Protein AF-A0A367YWZ3-F1 (afdb_monomer)

Foldseek 3Di:
DDWDWADEQFWIKTFDPVQQPPPCLQCVQCVVQAQPVDVVRGHNPVCVDPVSVVSNQVSQVPRPRNRMDIGGD

InterPro domains:
  IPR010693 Divergent 4Fe-4S mono-cluster [PF06902] (6-73)

Mean predicted aligned error: 2.37 Å

Solvent-accessibl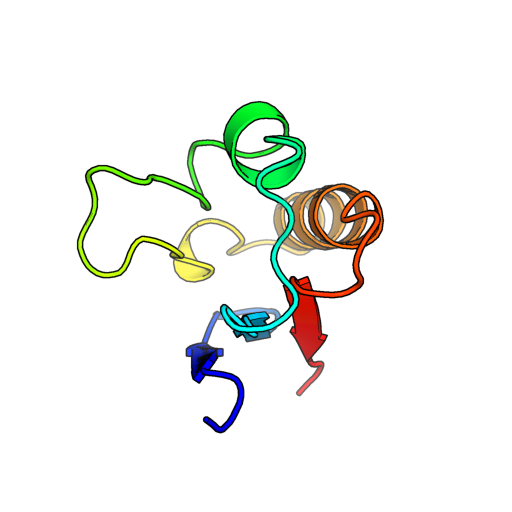e surface area (backbone atoms only — not comparable to full-atom values): 4182 Å² total; per-residue (Å²): 131,82,62,46,76,35,78,31,81,72,41,28,41,34,38,29,75,91,52,50,78,78,82,52,45,46,46,72,62,40,46,84,33,32,30,90,89,46,89,70,36,62,38,40,58,71,25,65,42,72,72,45,37,50,52,50,50,59,27,35,71,58,40,90,60,60,21,39,43,83,41,81,126

Secondary structure (DSSP, 8-state):
-PPEEE--SS-EEEE-SSS-----HHHHH-TTTB-TTSSSSB-GGG--SHHHHHHHHHHHTT-TTS-EEEE--

Sequence (73 aa):
MAAKVYTGPVLDVSFDGEVCRHAAECVRGMPEVFDVAARPWIDPNVAATEASAQQLRDVVGRCPSGALQIVEH

Radius of gyration: 10.95 Å; Cα contacts (8 Å, |Δi|>4): 125; chains: 1; bounding box: 26×26×24 Å

pLDDT: mean 96.24, std 5.43, range [61.16, 98.56]

Structure (mmCIF, N/CA/C/O backbone):
data_AF-A0A367YWZ3-F1
#
_entry.id   AF-A0A367YWZ3-F1
#
loop_
_atom_site.group_PDB
_atom_site.id
_atom_site.type_symbol
_atom_site.label_atom_id
_atom_site.label_alt_id
_atom_site.label_comp_id
_atom_site.label_asym_id
_atom_site.label_entity_id
_atom_site.label_seq_id
_atom_site.pdbx_PDB_ins_code
_atom_site.Cartn_x
_atom_site.Cartn_y
_atom_site.Cartn_z
_atom_site.occupancy
_atom_site.B_iso_or_equiv
_atom_site.auth_seq_id
_atom_site.auth_comp_id
_atom_site.auth_asym_id
_atom_site.auth_atom_id
_atom_site.pdbx_PDB_model_num
ATOM 1 N N . MET A 1 1 ? 6.849 -18.538 -5.029 1.00 61.16 1 MET A N 1
ATOM 2 C CA . MET A 1 1 ? 6.743 -18.166 -3.599 1.00 61.16 1 MET A CA 1
ATOM 3 C C . MET A 1 1 ? 5.323 -17.682 -3.356 1.00 61.16 1 MET A C 1
ATOM 5 O O . MET A 1 1 ? 4.747 -17.096 -4.253 1.00 61.16 1 MET A O 1
ATOM 9 N N . ALA A 1 2 ? 4.720 -17.956 -2.198 1.00 78.88 2 ALA A N 1
ATOM 10 C CA . ALA A 1 2 ? 3.361 -17.474 -1.933 1.00 78.88 2 ALA A CA 1
ATOM 11 C C . ALA A 1 2 ? 3.362 -15.958 -1.668 1.00 78.88 2 ALA A C 1
ATOM 13 O O . ALA A 1 2 ? 4.295 -15.448 -1.041 1.00 78.88 2 ALA A O 1
ATOM 14 N N . ALA A 1 3 ? 2.318 -15.259 -2.120 1.00 91.88 3 ALA A N 1
ATOM 15 C CA . ALA A 1 3 ? 2.102 -13.852 -1.800 1.00 91.88 3 ALA A CA 1
ATOM 16 C C . ALA A 1 3 ? 2.102 -13.638 -0.276 1.00 91.88 3 ALA A C 1
ATOM 18 O O . ALA A 1 3 ? 1.532 -14.431 0.478 1.00 91.88 3 ALA A O 1
ATOM 19 N N . LYS A 1 4 ? 2.746 -12.563 0.187 1.00 96.44 4 LYS A N 1
ATOM 20 C CA . LYS A 1 4 ? 2.776 -12.185 1.602 1.00 96.44 4 LYS A CA 1
ATOM 21 C C . LYS A 1 4 ? 1.621 -11.243 1.912 1.00 96.44 4 LYS A C 1
ATOM 23 O O . LYS A 1 4 ? 1.451 -10.250 1.214 1.00 96.44 4 LYS A O 1
ATOM 28 N N . VAL A 1 5 ? 0.881 -11.524 2.980 1.00 97.38 5 VAL A N 1
ATOM 29 C CA . VAL A 1 5 ? -0.199 -10.661 3.475 1.00 97.38 5 VAL A CA 1
ATOM 30 C C . VAL A 1 5 ? 0.321 -9.769 4.601 1.00 97.38 5 VAL A C 1
ATOM 32 O O . VAL A 1 5 ? 1.094 -10.210 5.456 1.00 97.38 5 VAL A O 1
ATOM 35 N N . TYR A 1 6 ? -0.089 -8.508 4.564 1.00 97.56 6 TYR A N 1
ATOM 36 C CA . TYR A 1 6 ? 0.164 -7.485 5.563 1.00 97.56 6 TYR A CA 1
ATOM 37 C C . TYR A 1 6 ? -1.185 -7.038 6.101 1.00 97.56 6 TYR A C 1
ATOM 39 O O . TYR A 1 6 ? -2.026 -6.580 5.326 1.00 97.56 6 TYR A O 1
ATOM 47 N N . THR A 1 7 ? -1.381 -7.201 7.407 1.00 97.50 7 THR A N 1
ATOM 48 C CA . THR A 1 7 ? -2.678 -6.954 8.029 1.00 97.50 7 THR A CA 1
ATOM 49 C C . THR A 1 7 ? -2.810 -5.515 8.493 1.00 97.50 7 THR A C 1
ATOM 51 O O . THR A 1 7 ? -1.884 -4.976 9.107 1.00 97.50 7 THR A O 1
ATOM 54 N N . GLY A 1 8 ? -3.953 -4.911 8.183 1.00 96.75 8 GLY A N 1
ATOM 55 C CA . GLY A 1 8 ? -4.320 -3.569 8.613 1.00 96.75 8 GLY A CA 1
ATOM 56 C C . GLY A 1 8 ? -5.575 -3.557 9.488 1.00 96.75 8 GLY A C 1
ATOM 57 O O . GLY A 1 8 ? -6.209 -4.585 9.706 1.00 96.75 8 GLY A O 1
ATOM 58 N N . PRO A 1 9 ? -5.944 -2.385 10.022 1.00 96.44 9 PRO A N 1
ATOM 59 C CA . PRO A 1 9 ? -7.143 -2.219 10.844 1.00 96.44 9 PRO A CA 1
ATOM 60 C C . PRO A 1 9 ? -8.449 -2.207 10.035 1.00 96.44 9 PRO A C 1
ATOM 62 O O . PRO A 1 9 ? -9.495 -2.528 10.590 1.00 96.44 9 PRO A O 1
ATOM 65 N N . VAL A 1 10 ? -8.398 -1.796 8.762 1.00 96.94 10 VAL A N 1
ATOM 66 C CA . VAL A 1 10 ? -9.574 -1.675 7.877 1.00 96.94 10 VAL A CA 1
ATOM 67 C C . VAL A 1 10 ? -9.538 -2.708 6.750 1.00 96.94 10 VAL A C 1
ATOM 69 O O . VAL A 1 10 ? -10.571 -3.258 6.380 1.00 96.94 10 VAL A O 1
ATOM 72 N N . LEU A 1 11 ? -8.355 -2.940 6.181 1.00 96.88 11 LEU A N 1
ATOM 73 C CA . LEU A 1 11 ? -8.135 -3.874 5.084 1.00 96.88 11 LEU A CA 1
ATOM 74 C C . LEU A 1 11 ? -6.715 -4.431 5.126 1.00 96.88 11 LEU A C 1
ATOM 76 O O . LEU A 1 11 ? -5.803 -3.811 5.686 1.00 96.88 11 LEU A O 1
ATOM 80 N N . ASP A 1 12 ? -6.533 -5.556 4.449 1.00 97.81 12 ASP A N 1
ATOM 81 C CA . ASP A 1 12 ? -5.254 -6.222 4.287 1.00 97.81 12 ASP A CA 1
ATOM 82 C C . ASP A 1 12 ? -4.669 -5.940 2.897 1.00 97.81 12 ASP A C 1
ATOM 84 O O . ASP A 1 12 ? -5.374 -5.729 1.905 1.00 97.81 12 ASP A O 1
ATOM 88 N N . VAL A 1 13 ? -3.340 -5.963 2.806 1.00 98.06 13 VAL A N 1
ATOM 89 C CA . VAL A 1 13 ? -2.611 -5.836 1.539 1.00 98.06 13 VAL A CA 1
ATOM 90 C C . VAL A 1 13 ? -1.816 -7.106 1.307 1.00 98.06 13 VAL A C 1
ATOM 92 O O . VAL A 1 13 ? -0.973 -7.482 2.119 1.00 98.06 13 VAL A O 1
ATOM 95 N N . SER A 1 14 ? -2.044 -7.761 0.173 1.00 97.94 14 SER A N 1
ATOM 96 C CA . SER A 1 14 ? -1.192 -8.856 -0.284 1.00 97.94 14 SER A CA 1
ATOM 97 C C . SER A 1 14 ? -0.154 -8.356 -1.283 1.00 97.94 14 SER A C 1
ATOM 99 O O . SER A 1 14 ? -0.424 -7.460 -2.086 1.00 97.94 14 SER A O 1
ATOM 101 N N . PHE A 1 15 ? 1.042 -8.936 -1.220 1.00 98.19 15 PHE A N 1
ATOM 102 C CA . PHE A 1 15 ? 2.144 -8.643 -2.121 1.00 98.19 15 PHE A CA 1
ATOM 103 C C . PHE A 1 15 ? 2.794 -9.915 -2.662 1.00 98.19 15 PHE A C 1
ATOM 105 O O . PHE A 1 15 ? 3.324 -10.727 -1.898 1.00 98.19 15 PHE A O 1
ATOM 112 N N . ASP A 1 16 ? 2.820 -10.040 -3.984 1.00 97.81 16 ASP A N 1
ATOM 113 C CA . ASP A 1 16 ? 3.573 -11.051 -4.715 1.00 97.81 16 ASP A CA 1
ATOM 114 C C . ASP A 1 16 ? 4.799 -10.419 -5.396 1.00 97.81 16 ASP A C 1
ATOM 116 O O . ASP A 1 16 ? 4.711 -9.695 -6.393 1.00 97.81 16 ASP A O 1
ATOM 120 N N . GLY A 1 17 ? 5.976 -10.705 -4.835 1.00 96.06 17 GLY A N 1
ATOM 121 C CA . GLY A 1 17 ? 7.249 -10.221 -5.359 1.00 96.06 17 GLY A CA 1
ATOM 122 C C . GLY A 1 17 ? 7.678 -10.871 -6.676 1.00 96.06 17 GLY A C 1
ATOM 123 O O . GLY A 1 17 ? 8.484 -10.271 -7.383 1.00 96.06 17 GLY A O 1
ATOM 124 N N . GLU A 1 18 ? 7.152 -12.047 -7.036 1.00 96.31 18 GLU A N 1
ATOM 125 C CA . GLU A 1 18 ? 7.529 -12.753 -8.270 1.00 96.31 18 GLU A CA 1
ATOM 126 C C . GLU A 1 18 ? 6.941 -12.083 -9.515 1.00 96.31 18 GLU A C 1
ATOM 128 O O . GLU A 1 18 ? 7.549 -12.119 -10.584 1.00 96.31 18 GLU A O 1
ATOM 133 N N . VAL A 1 19 ? 5.795 -11.413 -9.371 1.00 96.56 19 VAL A N 1
ATOM 134 C CA . VAL A 1 19 ? 5.127 -10.692 -10.467 1.00 96.56 19 VAL A CA 1
ATOM 135 C C . VAL A 1 19 ? 5.311 -9.174 -10.382 1.00 96.56 19 VAL A C 1
ATOM 137 O O . VAL A 1 19 ? 4.836 -8.433 -11.243 1.00 96.56 19 VAL A O 1
ATOM 140 N N . CYS A 1 20 ? 6.008 -8.655 -9.367 1.00 97.19 20 CYS A N 1
ATOM 141 C CA . CYS A 1 20 ? 6.266 -7.222 -9.239 1.00 97.19 20 CYS A CA 1
ATOM 142 C C . CYS A 1 20 ? 7.226 -6.714 -10.329 1.00 97.19 20 CYS A C 1
ATOM 144 O O . CYS A 1 20 ? 8.384 -7.116 -10.406 1.00 97.19 20 CYS A O 1
ATOM 146 N N . ARG A 1 21 ? 6.769 -5.747 -11.138 1.00 97.56 21 ARG A N 1
ATOM 147 C CA . ARG A 1 21 ? 7.578 -5.102 -12.195 1.00 97.56 21 ARG A CA 1
ATOM 148 C C . ARG A 1 21 ? 8.207 -3.760 -11.801 1.00 97.56 21 ARG A C 1
ATOM 150 O O . ARG A 1 21 ? 8.652 -3.025 -12.675 1.00 97.56 21 ARG A O 1
ATOM 157 N N . HIS A 1 22 ? 8.190 -3.409 -10.512 1.00 97.06 22 HIS A N 1
ATOM 158 C CA . HIS A 1 22 ? 8.779 -2.175 -9.967 1.00 97.06 22 HIS A CA 1
ATOM 159 C C . HIS A 1 22 ? 8.335 -0.876 -10.675 1.00 97.06 22 HIS A C 1
ATOM 161 O O . HIS A 1 22 ? 9.134 0.026 -10.912 1.00 97.06 22 HIS A O 1
ATOM 167 N N . ALA A 1 23 ? 7.037 -0.747 -10.982 1.00 97.88 23 ALA A N 1
ATOM 168 C CA . ALA A 1 23 ? 6.478 0.446 -11.637 1.00 97.88 23 ALA A CA 1
ATOM 169 C C . ALA A 1 23 ? 6.476 1.713 -10.752 1.00 97.88 23 ALA A C 1
ATOM 171 O O . ALA A 1 23 ? 6.233 2.805 -11.251 1.00 97.88 23 ALA A O 1
ATOM 172 N N . ALA A 1 24 ? 6.749 1.563 -9.452 1.00 97.69 24 ALA A N 1
ATOM 173 C CA . ALA A 1 24 ? 6.773 2.623 -8.443 1.00 97.69 24 ALA A CA 1
ATOM 174 C C . ALA A 1 24 ? 5.432 3.339 -8.171 1.00 97.69 24 ALA A C 1
ATOM 176 O O . ALA A 1 24 ? 5.411 4.296 -7.402 1.00 97.69 24 ALA A O 1
ATOM 177 N N . GLU A 1 25 ? 4.314 2.854 -8.719 1.00 98.44 25 GLU A N 1
ATOM 178 C CA . GLU A 1 25 ? 2.975 3.406 -8.448 1.00 98.44 25 GLU A CA 1
ATOM 179 C C . GLU A 1 25 ? 2.615 3.363 -6.956 1.00 98.44 25 GLU A C 1
ATOM 181 O O . GLU A 1 25 ? 2.078 4.330 -6.426 1.00 98.44 25 GLU A O 1
ATOM 186 N N . CYS A 1 26 ? 2.975 2.283 -6.254 1.00 98.31 26 CYS A N 1
ATOM 187 C CA . CYS A 1 26 ? 2.704 2.129 -4.824 1.00 98.31 26 CYS A CA 1
ATOM 188 C C . CYS A 1 26 ? 3.481 3.135 -3.962 1.00 98.31 26 CYS A C 1
ATOM 190 O O . CYS A 1 26 ? 2.880 3.931 -3.246 1.00 98.31 26 CYS A O 1
ATOM 192 N N . VAL A 1 27 ? 4.811 3.154 -4.091 1.00 98.12 27 VAL A N 1
ATOM 193 C CA . VAL A 1 27 ? 5.697 4.029 -3.302 1.00 98.12 27 VAL A CA 1
ATOM 194 C C . VAL A 1 27 ? 5.489 5.514 -3.603 1.00 98.12 27 VAL A C 1
ATOM 196 O O . VAL A 1 27 ? 5.723 6.350 -2.743 1.00 98.12 27 VAL A O 1
ATOM 199 N N . ARG A 1 28 ? 5.044 5.870 -4.816 1.00 98.25 28 ARG A N 1
ATOM 200 C CA . ARG A 1 28 ? 4.704 7.260 -5.167 1.00 98.25 28 ARG A CA 1
ATOM 201 C C . ARG A 1 28 ? 3.294 7.644 -4.735 1.00 98.25 28 ARG A C 1
ATOM 203 O O . ARG A 1 28 ? 3.060 8.809 -4.439 1.00 98.25 28 ARG A O 1
ATOM 210 N N . GLY A 1 29 ? 2.362 6.694 -4.765 1.00 98.06 29 GLY A N 1
ATOM 211 C CA . GLY A 1 29 ? 0.955 6.937 -4.473 1.00 98.06 29 GLY A CA 1
ATOM 212 C C . GLY A 1 29 ? 0.655 7.054 -2.983 1.00 98.06 29 GLY A C 1
ATOM 213 O O . GLY A 1 29 ? -0.214 7.836 -2.616 1.00 98.06 29 GLY A O 1
ATOM 214 N N . MET A 1 30 ? 1.357 6.290 -2.142 1.00 98.38 30 MET A N 1
ATOM 215 C CA . MET A 1 30 ? 1.170 6.303 -0.688 1.00 98.38 30 MET A CA 1
ATOM 216 C C . MET A 1 30 ? 2.475 5.908 0.032 1.00 98.38 30 MET 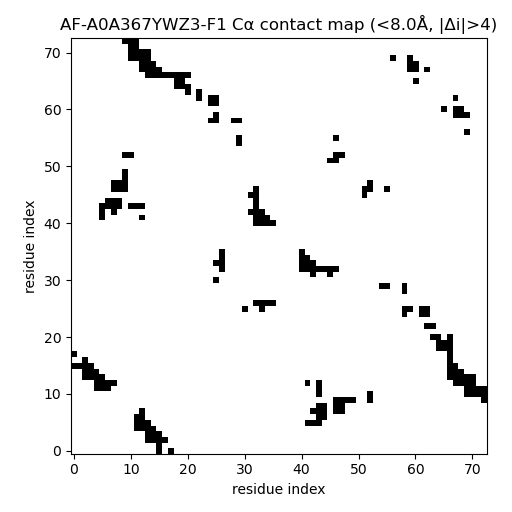A C 1
ATOM 218 O O . MET A 1 30 ? 2.571 4.798 0.564 1.00 98.38 30 MET A O 1
ATOM 222 N N . PRO A 1 31 ? 3.514 6.769 0.012 1.00 98.12 31 PRO A N 1
ATOM 223 C CA . PRO A 1 31 ? 4.819 6.471 0.612 1.00 98.12 31 PRO A CA 1
ATOM 224 C C . PRO A 1 31 ? 4.740 6.193 2.116 1.00 98.12 31 PRO A C 1
ATOM 226 O O . PRO A 1 31 ? 5.590 5.487 2.644 1.00 98.12 31 PRO A O 1
ATOM 229 N N . GLU A 1 32 ? 3.716 6.705 2.803 1.00 97.88 32 GLU A N 1
ATOM 230 C CA . GLU A 1 32 ? 3.482 6.397 4.211 1.00 97.88 32 GLU A CA 1
ATOM 231 C C . GLU A 1 32 ? 3.103 4.926 4.468 1.00 97.88 32 GLU A C 1
ATOM 233 O O . GLU A 1 32 ? 3.371 4.424 5.552 1.00 97.88 32 GLU A O 1
ATOM 238 N N . VAL A 1 33 ? 2.534 4.220 3.482 1.00 98.38 33 VAL A N 1
ATOM 239 C CA . VAL A 1 33 ? 2.248 2.772 3.559 1.00 98.38 33 VAL A CA 1
ATOM 240 C C . VAL A 1 33 ? 3.354 1.951 2.900 1.00 98.38 33 VAL A C 1
ATOM 242 O O . VAL A 1 33 ? 3.685 0.873 3.387 1.00 98.38 33 VAL A O 1
ATOM 245 N N .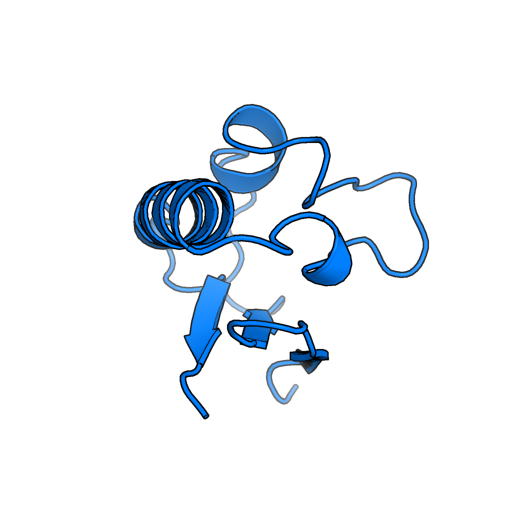 PHE A 1 34 ? 3.904 2.425 1.778 1.00 98.50 34 PHE A N 1
ATOM 246 C CA . PHE A 1 34 ? 4.870 1.696 0.956 1.00 98.50 34 PHE A CA 1
ATOM 247 C C . PHE A 1 34 ? 6.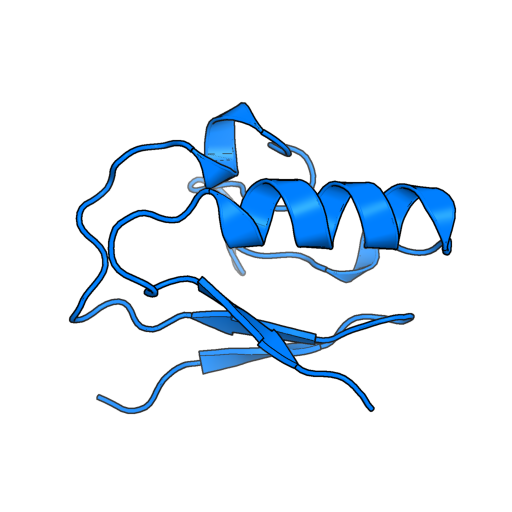262 2.333 1.036 1.00 98.50 34 PHE A C 1
ATOM 249 O O . PHE A 1 34 ? 6.601 3.203 0.232 1.00 98.50 34 PHE A O 1
ATOM 256 N N . ASP A 1 35 ? 7.099 1.837 1.945 1.00 98.00 35 ASP A N 1
ATOM 257 C CA . ASP A 1 35 ? 8.461 2.326 2.162 1.00 98.00 35 ASP A CA 1
ATOM 258 C C . ASP A 1 35 ? 9.498 1.210 1.963 1.00 98.00 35 ASP A C 1
ATOM 260 O O . ASP A 1 35 ? 9.661 0.314 2.788 1.00 98.00 35 ASP A O 1
ATOM 264 N N . VAL A 1 36 ? 10.266 1.296 0.874 1.00 96.50 36 VAL A N 1
ATOM 265 C CA . VAL A 1 36 ? 11.324 0.328 0.528 1.00 96.50 36 VAL A CA 1
ATOM 266 C C . VAL A 1 36 ? 12.488 0.289 1.526 1.00 96.50 36 VAL A C 1
ATOM 268 O O . VAL A 1 36 ? 13.236 -0.694 1.536 1.00 96.50 36 VAL A O 1
ATOM 271 N N . ALA A 1 37 ? 12.659 1.330 2.346 1.00 96.81 37 ALA A N 1
ATOM 272 C CA . ALA A 1 37 ? 13.657 1.379 3.409 1.00 96.81 37 ALA A CA 1
ATOM 273 C C . ALA A 1 37 ? 13.156 0.739 4.716 1.00 96.81 37 ALA A C 1
ATOM 275 O O . ALA A 1 37 ? 13.974 0.317 5.540 1.00 96.81 37 ALA A O 1
ATOM 276 N N . ALA A 1 38 ? 11.839 0.612 4.896 1.00 96.81 38 ALA A N 1
ATOM 277 C CA . ALA A 1 38 ? 11.233 0.045 6.092 1.00 96.81 38 ALA A CA 1
ATOM 278 C C . ALA A 1 38 ? 11.212 -1.495 6.093 1.00 96.81 38 ALA A C 1
ATOM 280 O O . ALA A 1 38 ? 11.295 -2.183 5.066 1.00 96.81 38 ALA A O 1
ATOM 281 N N . ARG A 1 39 ? 11.099 -2.068 7.298 1.00 95.50 39 ARG A N 1
ATOM 282 C CA . ARG A 1 39 ? 10.936 -3.510 7.532 1.00 95.50 39 ARG A CA 1
ATOM 283 C C . ARG A 1 39 ? 9.857 -3.728 8.604 1.00 95.50 39 ARG A C 1
ATOM 285 O O . ARG A 1 39 ? 10.162 -3.537 9.778 1.00 95.50 39 ARG A O 1
ATOM 292 N N . PRO A 1 40 ? 8.639 -4.178 8.236 1.00 95.94 40 PRO A N 1
ATOM 293 C CA . PRO A 1 40 ? 8.152 -4.459 6.877 1.00 95.94 40 PRO A CA 1
ATOM 294 C C . PRO A 1 40 ? 8.095 -3.212 5.977 1.00 95.94 40 PRO A C 1
ATOM 296 O O . PRO A 1 40 ? 8.000 -2.102 6.471 1.00 95.94 40 PRO A O 1
ATOM 299 N N . TRP A 1 41 ? 8.159 -3.416 4.656 1.00 97.44 41 TRP A N 1
ATOM 300 C CA . TRP A 1 41 ? 8.114 -2.326 3.665 1.00 97.44 41 TRP A CA 1
ATOM 301 C C . TRP A 1 41 ? 6.685 -1.892 3.290 1.00 97.44 41 TRP A C 1
ATOM 303 O O . TRP A 1 41 ? 6.501 -0.908 2.583 1.00 97.44 41 TRP A O 1
ATOM 313 N N . ILE A 1 42 ? 5.686 -2.666 3.726 1.00 98.44 42 ILE A N 1
ATOM 314 C CA . ILE A 1 42 ? 4.261 -2.365 3.583 1.00 98.44 42 ILE A CA 1
ATOM 315 C C . ILE A 1 42 ? 3.701 -2.281 4.998 1.00 98.44 42 ILE A C 1
ATOM 317 O O . ILE A 1 42 ? 3.805 -3.263 5.741 1.00 98.44 42 ILE A O 1
ATOM 321 N N . ASP A 1 43 ? 3.117 -1.142 5.352 1.00 98.12 43 ASP A N 1
ATOM 322 C CA . ASP A 1 43 ? 2.443 -0.922 6.631 1.00 98.12 43 ASP A CA 1
ATOM 323 C C . ASP A 1 43 ? 1.000 -0.421 6.432 1.00 98.12 43 ASP A C 1
ATOM 325 O O . ASP A 1 43 ? 0.746 0.785 6.396 1.00 98.12 43 ASP A O 1
ATOM 329 N N . PRO A 1 44 ? 0.019 -1.335 6.312 1.00 97.56 44 PRO A N 1
ATOM 330 C CA . PRO A 1 44 ? -1.386 -0.967 6.162 1.00 97.56 44 PRO A CA 1
ATOM 331 C C . PRO A 1 44 ? -1.987 -0.300 7.408 1.00 97.56 44 PRO A C 1
ATOM 333 O O . PRO A 1 44 ? -3.069 0.274 7.310 1.00 97.56 44 PRO A O 1
ATOM 336 N N . ASN A 1 45 ? -1.310 -0.315 8.568 1.00 97.56 45 ASN A N 1
ATOM 337 C CA . ASN A 1 45 ? -1.811 0.347 9.780 1.00 97.56 45 ASN A CA 1
ATOM 338 C C . ASN A 1 45 ? -1.934 1.862 9.620 1.00 97.56 45 ASN A C 1
ATOM 340 O O . ASN A 1 45 ? -2.725 2.491 10.319 1.00 97.56 45 ASN A O 1
ATOM 344 N N . VAL A 1 46 ? -1.200 2.450 8.675 1.00 96.31 46 VAL A N 1
ATOM 345 C CA . VAL A 1 46 ? -1.324 3.871 8.340 1.00 96.31 46 VAL A CA 1
ATOM 346 C C . VAL A 1 46 ? -2.686 4.186 7.702 1.00 96.31 46 VAL A C 1
ATOM 348 O O . VAL A 1 46 ? -3.239 5.271 7.899 1.00 96.31 46 VAL A O 1
ATOM 351 N N . ALA A 1 47 ? -3.303 3.221 7.016 1.00 96.12 47 ALA A N 1
ATOM 352 C CA . ALA A 1 47 ? -4.650 3.332 6.463 1.00 96.12 47 ALA A CA 1
ATOM 353 C C . ALA A 1 47 ? -5.741 3.019 7.516 1.00 96.12 47 ALA A C 1
ATOM 355 O O . ALA A 1 47 ? -6.609 2.176 7.309 1.00 96.12 47 ALA A O 1
ATOM 356 N N . ALA A 1 48 ? -5.695 3.706 8.664 1.00 94.81 48 ALA A N 1
ATOM 357 C CA . ALA A 1 48 ? -6.551 3.438 9.830 1.00 94.81 48 ALA A CA 1
ATOM 358 C C . ALA A 1 48 ? -7.994 3.975 9.757 1.00 94.81 48 ALA A C 1
ATOM 360 O O . ALA A 1 48 ? -8.765 3.798 10.697 1.00 94.81 48 ALA A O 1
ATOM 361 N N . THR A 1 49 ? -8.362 4.670 8.684 1.00 96.88 49 THR A N 1
ATOM 362 C CA . THR A 1 49 ? -9.700 5.252 8.505 1.00 96.88 49 THR A CA 1
ATOM 363 C C . THR A 1 49 ? -10.259 4.830 7.157 1.00 96.88 49 THR A C 1
ATOM 365 O O . THR A 1 49 ? -9.485 4.599 6.236 1.00 96.88 49 THR A O 1
ATOM 368 N N . GLU A 1 50 ? -11.581 4.826 6.987 1.00 96.00 50 GLU A N 1
ATOM 369 C CA . GLU A 1 50 ? -12.198 4.535 5.682 1.00 96.00 50 GLU A CA 1
ATOM 370 C C . GLU A 1 50 ? -11.668 5.439 4.556 1.00 96.00 50 GLU A C 1
ATOM 372 O O . GLU A 1 50 ? -11.434 4.981 3.440 1.00 96.00 50 GLU A O 1
ATOM 377 N N . ALA A 1 51 ? -11.402 6.717 4.849 1.00 97.00 51 ALA A N 1
ATOM 378 C CA . ALA A 1 51 ? -10.857 7.651 3.866 1.00 97.00 51 ALA A CA 1
ATOM 379 C C . ALA A 1 51 ? -9.430 7.272 3.424 1.00 97.00 51 ALA A C 1
ATOM 381 O O . ALA A 1 51 ? -9.135 7.264 2.228 1.00 97.00 51 ALA A O 1
ATOM 382 N N . SER A 1 52 ? -8.545 6.924 4.367 1.00 97.31 52 SER A N 1
ATOM 383 C CA . SER A 1 52 ? -7.182 6.482 4.039 1.00 97.31 52 SER A CA 1
ATOM 384 C C . SER A 1 52 ? -7.143 5.063 3.465 1.00 97.31 52 SER A C 1
ATOM 386 O O . SER A 1 52 ? -6.318 4.779 2.599 1.00 97.31 52 SER A O 1
ATOM 388 N N . ALA A 1 53 ? -8.075 4.196 3.859 1.00 97.44 53 ALA A N 1
ATOM 389 C CA . ALA A 1 53 ? -8.278 2.885 3.255 1.00 97.44 53 ALA A CA 1
ATOM 390 C C . ALA A 1 53 ? -8.733 3.002 1.794 1.00 97.44 53 ALA A C 1
ATOM 392 O O . ALA A 1 53 ? -8.222 2.282 0.940 1.00 97.44 53 ALA A O 1
ATOM 393 N N . GLN A 1 54 ? -9.620 3.946 1.466 1.00 98.06 54 GLN A N 1
ATOM 394 C CA . GLN A 1 54 ? -9.993 4.214 0.076 1.00 98.06 54 GLN A CA 1
ATOM 395 C C . GLN A 1 54 ? -8.792 4.686 -0.754 1.00 98.06 54 GLN A C 1
ATOM 397 O O . GLN A 1 54 ? -8.574 4.174 -1.851 1.00 98.06 54 GLN A O 1
ATOM 402 N N . GLN A 1 55 ? -7.962 5.590 -0.219 1.00 98.19 55 GLN A N 1
ATOM 403 C CA . GLN A 1 55 ? -6.714 5.988 -0.883 1.00 98.19 55 GLN A CA 1
ATOM 404 C C . GLN A 1 55 ? -5.799 4.778 -1.127 1.00 98.19 55 GLN A C 1
ATOM 406 O O . GLN A 1 55 ? -5.238 4.630 -2.215 1.00 98.19 55 GLN A O 1
ATOM 411 N N . LEU A 1 56 ? -5.674 3.885 -0.141 1.00 98.31 56 LEU A N 1
ATOM 412 C CA . LEU A 1 56 ? -4.876 2.670 -0.265 1.00 98.31 56 LEU A CA 1
ATOM 413 C C . LEU A 1 56 ? -5.412 1.739 -1.369 1.00 98.31 56 LEU A C 1
ATOM 415 O O . LEU A 1 56 ? -4.618 1.256 -2.179 1.00 98.31 56 LEU A O 1
ATOM 419 N N . ARG A 1 57 ? -6.738 1.548 -1.476 1.00 98.44 57 ARG A N 1
ATOM 420 C CA . ARG A 1 57 ? -7.377 0.798 -2.580 1.00 98.44 57 ARG A CA 1
ATOM 421 C C . ARG A 1 57 ? -7.032 1.404 -3.937 1.00 98.44 57 ARG A C 1
ATOM 423 O O . ARG A 1 57 ? -6.617 0.679 -4.841 1.00 98.44 57 ARG A O 1
ATOM 430 N N . ASP A 1 58 ? -7.145 2.724 -4.063 1.00 98.50 58 ASP A N 1
ATOM 431 C CA . ASP A 1 58 ? -6.875 3.435 -5.313 1.00 98.50 58 ASP A CA 1
ATOM 432 C C . ASP A 1 58 ? -5.408 3.300 -5.744 1.00 98.50 58 ASP A C 1
ATOM 434 O O . ASP A 1 58 ? -5.119 3.166 -6.933 1.00 98.50 58 ASP A O 1
ATOM 438 N N . VAL A 1 59 ? -4.468 3.338 -4.795 1.00 98.56 59 VAL A N 1
ATOM 439 C CA . VAL A 1 59 ? -3.030 3.186 -5.062 1.00 98.56 59 VAL A CA 1
ATOM 440 C C . VAL A 1 59 ? -2.681 1.741 -5.411 1.00 98.56 59 VAL A C 1
ATOM 442 O O . VAL A 1 59 ? -1.974 1.505 -6.392 1.00 98.56 59 VAL A O 1
ATOM 445 N N . VAL A 1 60 ? -3.207 0.766 -4.666 1.00 98.31 60 VAL A N 1
ATOM 446 C CA . VAL A 1 60 ? -3.019 -0.663 -4.961 1.00 98.31 60 VAL A CA 1
ATOM 447 C C . VAL A 1 60 ? -3.595 -1.022 -6.333 1.00 98.31 60 VAL A C 1
ATOM 449 O O . VAL A 1 60 ? -2.931 -1.709 -7.110 1.00 98.31 60 VAL A O 1
AT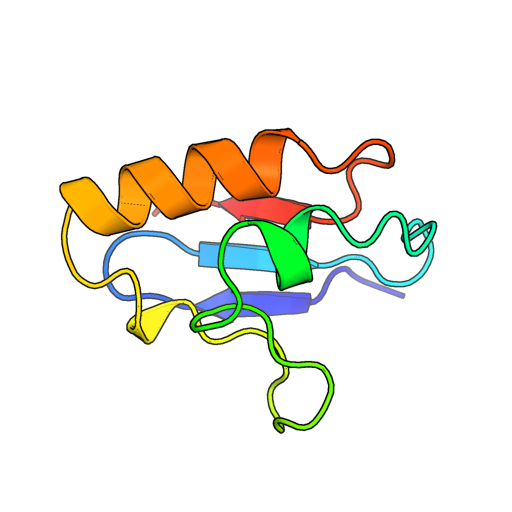OM 452 N N . GLY A 1 61 ? -4.767 -0.485 -6.687 1.00 98.12 61 GLY A N 1
ATOM 453 C CA . GLY A 1 61 ? -5.419 -0.701 -7.982 1.00 98.12 61 GLY A CA 1
ATOM 454 C C . GLY A 1 61 ? -4.634 -0.179 -9.192 1.00 98.12 61 GLY A C 1
ATOM 455 O O . GLY A 1 61 ? -4.870 -0.623 -10.313 1.00 98.12 61 GLY A O 1
ATOM 456 N N . ARG A 1 62 ? -3.655 0.715 -8.989 1.00 98.38 62 ARG A N 1
ATOM 457 C CA . ARG A 1 62 ? -2.749 1.188 -10.053 1.00 98.38 62 ARG A CA 1
ATOM 458 C C . ARG A 1 62 ? -1.602 0.222 -10.339 1.00 98.38 62 ARG A C 1
ATOM 460 O O . ARG A 1 62 ? -0.861 0.447 -11.292 1.00 98.38 62 ARG A O 1
ATOM 467 N N . CYS A 1 63 ? -1.421 -0.836 -9.543 1.00 98.19 63 CYS A N 1
ATOM 468 C CA . CYS A 1 63 ? -0.340 -1.798 -9.735 1.00 98.19 63 CYS A CA 1
ATOM 469 C C . CYS A 1 63 ? -0.511 -2.554 -11.069 1.00 98.19 63 CYS A C 1
ATOM 471 O O . CYS A 1 63 ? -1.372 -3.429 -11.178 1.00 98.19 63 CYS A O 1
ATOM 473 N N . PRO A 1 64 ? 0.330 -2.293 -12.090 1.00 97.88 64 PRO A N 1
ATOM 474 C CA . PRO A 1 64 ? 0.077 -2.776 -13.448 1.00 97.88 64 PRO A CA 1
ATOM 475 C C . PRO A 1 64 ? 0.323 -4.276 -13.622 1.00 97.88 64 PRO A C 1
ATOM 477 O O . PRO A 1 64 ? -0.058 -4.841 -14.641 1.00 97.88 64 PRO A O 1
ATOM 480 N N . SER A 1 65 ? 1.017 -4.915 -12.678 1.00 97.62 65 SER A N 1
ATOM 481 C CA . SER A 1 65 ? 1.292 -6.352 -12.726 1.00 97.62 65 SER A CA 1
ATOM 482 C C . SER A 1 65 ? 0.398 -7.180 -11.808 1.00 97.62 65 SER A C 1
ATOM 484 O O . SER A 1 65 ? 0.545 -8.396 -11.779 1.00 97.62 65 SER A O 1
ATOM 486 N N . GLY A 1 66 ? -0.489 -6.544 -11.034 1.00 97.00 66 GLY A N 1
ATOM 487 C CA . GLY A 1 66 ? -1.290 -7.234 -10.021 1.00 97.00 66 GLY A CA 1
ATOM 488 C C . GLY A 1 66 ? -0.484 -7.733 -8.816 1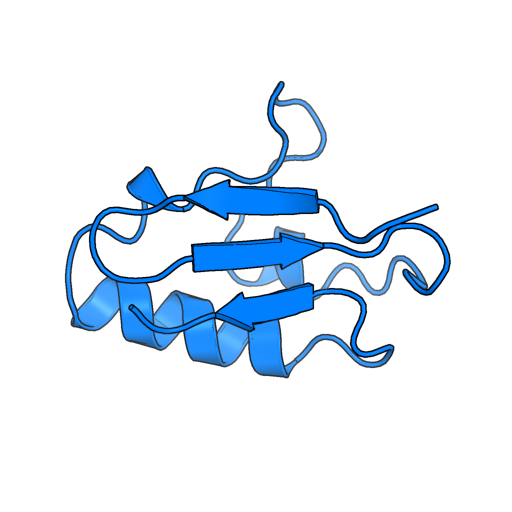.00 97.00 66 GLY A C 1
ATOM 489 O O . GLY A 1 66 ? -1.026 -8.443 -7.981 1.00 97.00 66 GLY A O 1
ATOM 490 N N . ALA A 1 67 ? 0.790 -7.342 -8.684 1.00 98.12 67 ALA A N 1
ATOM 491 C CA . ALA A 1 67 ? 1.641 -7.736 -7.558 1.00 98.12 67 ALA A CA 1
ATOM 492 C C . ALA A 1 67 ? 1.124 -7.264 -6.198 1.00 98.12 67 ALA A C 1
ATOM 494 O O . ALA A 1 67 ? 1.485 -7.848 -5.188 1.00 98.12 67 ALA A O 1
ATOM 495 N N . LEU A 1 68 ? 0.327 -6.195 -6.162 1.00 98.19 68 LEU A N 1
ATOM 496 C CA . LEU A 1 68 ? -0.354 -5.725 -4.960 1.00 98.19 68 LEU A CA 1
ATOM 497 C C . LEU A 1 68 ? -1.846 -5.938 -5.146 1.00 98.19 68 LEU A C 1
ATOM 499 O O . LEU A 1 68 ? -2.369 -5.517 -6.176 1.00 98.19 68 LEU A O 1
ATOM 503 N N . GLN A 1 69 ? 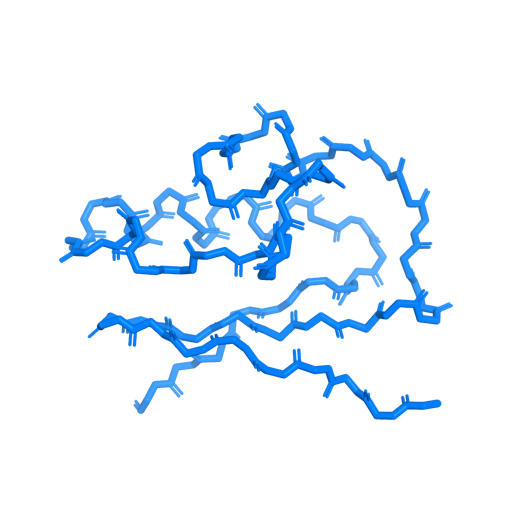-2.515 -6.537 -4.166 1.00 98.00 69 GLN A N 1
ATOM 504 C CA . GLN A 1 69 ? -3.971 -6.701 -4.157 1.00 98.00 69 GLN A CA 1
ATOM 505 C C . GLN A 1 69 ? -4.525 -6.393 -2.766 1.00 98.00 69 GLN A C 1
ATOM 507 O O . GLN A 1 69 ? -3.888 -6.710 -1.758 1.00 98.00 69 GLN A O 1
ATOM 512 N N . ILE A 1 70 ? -5.717 -5.799 -2.729 1.00 97.75 70 ILE A N 1
ATOM 513 C CA . ILE A 1 70 ? -6.480 -5.595 -1.498 1.00 97.75 70 ILE A CA 1
ATOM 514 C C . ILE A 1 70 ? -7.149 -6.911 -1.105 1.00 97.75 70 ILE A C 1
ATOM 516 O O . ILE A 1 70 ? -7.693 -7.613 -1.960 1.00 97.75 70 ILE A O 1
ATOM 520 N N . VAL A 1 71 ? -7.108 -7.231 0.183 1.00 95.56 71 VAL A N 1
ATOM 521 C CA . VAL A 1 71 ? -7.823 -8.352 0.786 1.00 95.56 71 VAL A CA 1
ATOM 522 C C . VAL A 1 71 ? -8.774 -7.772 1.833 1.00 95.56 71 VAL A C 1
ATOM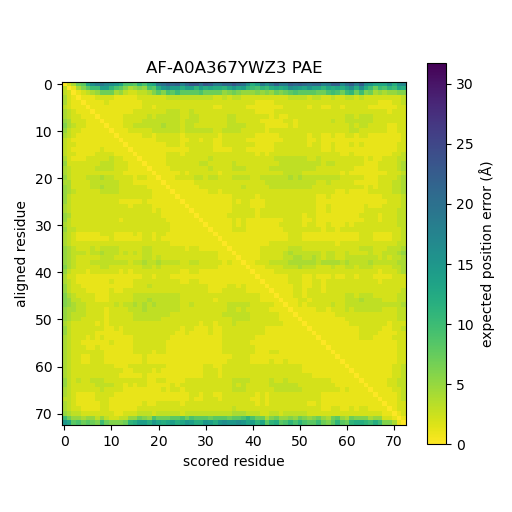 524 O O . VAL A 1 71 ? -8.341 -7.109 2.771 1.00 95.56 71 VAL A O 1
ATOM 527 N N . GLU A 1 72 ? -10.074 -7.979 1.638 1.00 89.31 72 GLU A N 1
ATOM 528 C CA . GLU A 1 72 ? -11.099 -7.564 2.602 1.00 89.31 72 GLU A CA 1
ATOM 529 C C . GLU A 1 72 ? -11.238 -8.607 3.722 1.00 89.31 72 GLU A C 1
ATOM 531 O O . GLU A 1 72 ? -10.957 -9.790 3.504 1.00 89.31 72 GLU A O 1
ATOM 536 N N . HIS A 1 73 ? -11.695 -8.163 4.896 1.00 76.31 73 HIS A N 1
ATOM 537 C CA . HIS A 1 73 ? -11.984 -9.013 6.058 1.00 76.31 73 HIS A CA 1
ATOM 538 C C . HIS A 1 73 ? -13.400 -9.597 6.013 1.00 76.31 73 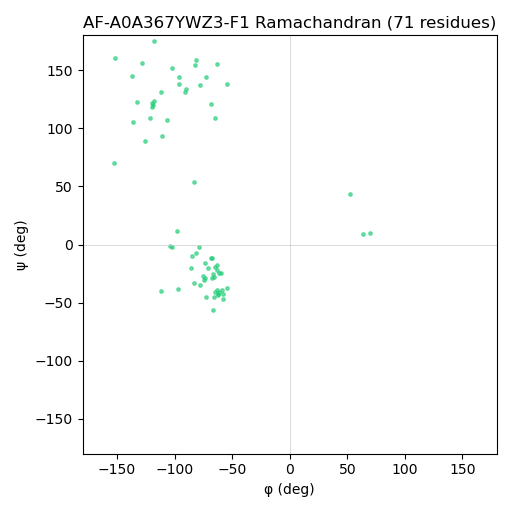HIS A C 1
ATOM 540 O O . HIS A 1 73 ? -14.321 -8.897 5.531 1.00 76.31 73 HIS A O 1
#

Organism: NCBI:txid2268447

Nearest PDB structures (foldseek):
  5yx6-assembly2_D  TM=3.498E-01  e=1.230E+00  Mycobacterium tuberculosis H37Rv
  5yiy-assembly1_B  TM=3.509E-01  e=1.410E+00  Mycobacterium tuberculosis H37Rv
  5yx6-assembly2_C  TM=3.408E-01  e=4.484E+00  Mycobacterium tuberculosis H37Rv
  5yx6-assembly1_A  TM=3.017E-01  e=3.415E+00  Mycobacterium tuberculosis H37Rv